Protein AF-A0A2S1R0Y4-F1 (afdb_monomer_lite)

Foldseek 3Di:
DDKDKDFLVVLLVVQVVDPLVVVCVVLVHDSVRSVVLCVVQVRDHDPDCLVVCVVVVHDHDPDPGPDGDDPDGIDIRD

Structure (mmCIF, N/CA/C/O backbone):
data_AF-A0A2S1R0Y4-F1
#
_entry.id   AF-A0A2S1R0Y4-F1
#
loop_
_atom_site.group_PDB
_atom_site.id
_atom_site.type_symbol
_atom_site.label_atom_id
_atom_site.label_alt_id
_atom_site.label_comp_id
_atom_site.label_asym_id
_atom_site.label_entity_id
_atom_site.label_seq_id
_atom_site.pdbx_PDB_ins_code
_atom_site.Cartn_x
_atom_site.Cartn_y
_atom_site.Cartn_z
_atom_site.occupancy
_atom_site.B_iso_or_equiv
_atom_site.auth_seq_id
_atom_site.auth_comp_id
_atom_site.auth_asym_id
_atom_site.auth_atom_id
_atom_site.pdbx_PDB_model_num
ATOM 1 N N . MET A 1 1 ? -14.749 -14.146 8.917 1.00 49.75 1 MET A N 1
ATOM 2 C CA . MET A 1 1 ? -14.422 -12.715 8.743 1.00 49.75 1 MET A CA 1
ATOM 3 C C . MET A 1 1 ? -13.225 -12.456 9.622 1.00 49.75 1 MET A C 1
ATOM 5 O O . MET A 1 1 ? -13.391 -12.238 10.816 1.00 49.75 1 MET A O 1
ATOM 9 N N . ASP A 1 2 ? -12.036 -12.595 9.051 1.00 61.44 2 ASP A N 1
ATOM 10 C CA . ASP A 1 2 ? -10.799 -12.466 9.811 1.00 61.44 2 ASP A CA 1
ATOM 11 C C . ASP A 1 2 ? -10.404 -10.994 9.807 1.00 61.44 2 ASP A C 1
ATOM 13 O O . ASP A 1 2 ? -9.882 -10.474 8.823 1.00 61.44 2 ASP A O 1
ATOM 17 N N . LYS A 1 3 ? -10.737 -10.308 10.901 1.00 73.12 3 LYS A N 1
ATOM 18 C CA . LYS A 1 3 ? -10.272 -8.948 11.157 1.00 73.12 3 LYS A CA 1
ATOM 19 C C . LYS A 1 3 ? -8.785 -9.009 11.456 1.00 73.12 3 LYS A C 1
ATOM 21 O O . LYS A 1 3 ? -8.382 -9.588 12.463 1.00 73.12 3 LYS A O 1
ATOM 26 N N . LEU A 1 4 ? -7.981 -8.407 10.589 1.00 82.81 4 LEU A N 1
ATOM 27 C CA . LEU A 1 4 ? -6.551 -8.264 10.817 1.00 82.81 4 LEU A CA 1
ATOM 28 C C . LEU A 1 4 ? -6.253 -6.818 11.203 1.00 82.81 4 LEU A C 1
ATOM 30 O O . LEU A 1 4 ? -6.322 -5.914 10.373 1.00 82.81 4 LEU A O 1
ATOM 34 N N . THR A 1 5 ? -5.920 -6.605 12.469 1.00 86.88 5 THR A N 1
ATOM 35 C CA . THR A 1 5 ? -5.352 -5.350 12.967 1.00 86.88 5 THR A CA 1
ATOM 36 C C . THR A 1 5 ? -3.842 -5.397 12.840 1.00 86.88 5 THR A C 1
ATOM 38 O O . THR A 1 5 ? -3.202 -6.294 13.381 1.00 86.88 5 THR A O 1
ATOM 41 N N . LEU A 1 6 ? -3.284 -4.426 12.132 1.00 88.12 6 LEU A N 1
ATOM 42 C CA . LEU A 1 6 ? -1.850 -4.304 11.904 1.00 88.12 6 LEU A CA 1
ATOM 43 C C . LEU A 1 6 ? -1.437 -2.838 11.932 1.00 88.12 6 LEU A C 1
ATOM 45 O O . LEU A 1 6 ? -2.261 -1.941 11.752 1.00 88.12 6 LEU A O 1
ATOM 49 N N . SER A 1 7 ? -0.165 -2.576 12.197 1.00 88.50 7 SER A N 1
ATOM 50 C CA . SER A 1 7 ? 0.342 -1.208 12.288 1.00 88.50 7 SER A CA 1
ATOM 51 C C . SER A 1 7 ? 0.458 -0.539 10.912 1.00 88.50 7 SER A C 1
ATOM 53 O O . SER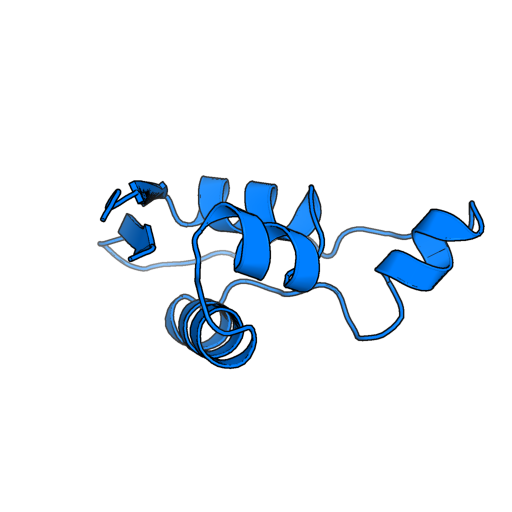 A 1 7 ? 0.505 -1.192 9.870 1.00 88.50 7 SER A O 1
ATOM 55 N N . ARG A 1 8 ? 0.566 0.792 10.877 1.00 86.25 8 ARG A N 1
ATOM 56 C CA . ARG A 1 8 ? 0.758 1.560 9.640 1.00 86.25 8 ARG A CA 1
ATOM 57 C C . ARG A 1 8 ? 1.994 1.100 8.872 1.00 86.25 8 ARG A C 1
ATOM 59 O O . ARG A 1 8 ? 1.960 1.053 7.642 1.00 86.25 8 ARG A O 1
ATOM 66 N N . ASN A 1 9 ? 3.072 0.790 9.591 1.00 84.81 9 ASN A N 1
ATOM 67 C CA . ASN A 1 9 ? 4.290 0.263 8.989 1.00 84.81 9 ASN A CA 1
ATOM 68 C C . ASN A 1 9 ? 4.043 -1.110 8.369 1.00 84.81 9 ASN A C 1
ATOM 70 O O . ASN A 1 9 ? 4.368 -1.295 7.202 1.00 84.81 9 ASN A O 1
ATOM 74 N N . GLU A 1 10 ? 3.401 -2.025 9.092 1.00 87.38 10 GLU A N 1
ATOM 75 C CA . GLU A 1 10 ? 3.063 -3.343 8.546 1.00 87.38 10 GLU A CA 1
ATOM 76 C C . GLU A 1 10 ? 2.126 -3.237 7.343 1.00 87.38 10 GLU A C 1
ATOM 78 O O . GLU A 1 10 ? 2.296 -3.954 6.364 1.00 87.38 10 GLU A O 1
ATOM 83 N N . PHE A 1 11 ? 1.168 -2.308 7.360 1.00 87.19 11 PHE A N 1
ATOM 84 C CA . PHE A 1 11 ? 0.268 -2.096 6.227 1.00 87.19 11 PHE A CA 1
ATOM 85 C C . PHE A 1 11 ? 1.020 -1.612 4.996 1.00 87.19 11 PHE A C 1
ATOM 87 O O . PHE A 1 11 ? 0.736 -2.035 3.876 1.00 87.19 11 PHE A O 1
ATOM 94 N N . TYR A 1 12 ? 1.987 -0.722 5.200 1.00 87.00 12 TYR A N 1
ATOM 95 C CA . TYR A 1 12 ? 2.877 -0.290 4.141 1.00 87.00 12 TYR A CA 1
ATOM 96 C C . TYR A 1 12 ? 3.715 -1.448 3.621 1.00 87.00 12 TYR A C 1
ATOM 98 O O . TYR A 1 12 ? 3.712 -1.686 2.420 1.00 87.00 12 TYR A O 1
ATOM 106 N N . GLU A 1 13 ? 4.380 -2.205 4.490 1.00 85.81 13 GLU A N 1
ATOM 107 C CA . GLU A 1 13 ? 5.169 -3.358 4.059 1.00 85.81 13 GLU A CA 1
ATOM 108 C C . GLU A 1 13 ? 4.308 -4.362 3.295 1.00 85.81 13 GLU A C 1
ATOM 110 O O . GLU A 1 13 ? 4.712 -4.830 2.237 1.00 85.81 13 GLU A O 1
ATOM 115 N N . LEU A 1 14 ? 3.078 -4.604 3.745 1.00 86.88 14 LEU A N 1
ATOM 116 C CA . LEU A 1 14 ? 2.109 -5.457 3.069 1.00 86.88 14 LEU A CA 1
ATOM 117 C C . LEU A 1 14 ? 1.767 -4.940 1.660 1.00 86.88 14 LEU A C 1
ATOM 119 O O . LEU A 1 14 ? 1.808 -5.702 0.695 1.00 86.88 14 LEU A O 1
ATOM 123 N N . ILE A 1 15 ? 1.481 -3.642 1.524 1.00 87.00 15 ILE A N 1
ATOM 124 C CA . ILE A 1 15 ? 1.172 -2.977 0.246 1.00 87.00 15 ILE A CA 1
ATOM 125 C C . ILE A 1 15 ? 2.363 -2.931 -0.706 1.00 87.00 15 ILE A C 1
ATOM 127 O O . ILE A 1 15 ? 2.174 -2.907 -1.922 1.00 87.00 15 ILE A O 1
ATOM 131 N N . TRP A 1 16 ? 3.578 -2.855 -0.174 1.00 86.12 16 TRP A N 1
ATOM 132 C CA . TRP A 1 16 ? 4.809 -2.818 -0.959 1.00 86.12 16 TRP A CA 1
ATOM 133 C C . TRP A 1 16 ? 5.371 -4.211 -1.248 1.00 86.12 16 TRP A C 1
ATOM 135 O O . TRP A 1 16 ? 6.142 -4.362 -2.192 1.00 86.12 16 TRP A O 1
ATOM 145 N N . SER A 1 17 ? 4.949 -5.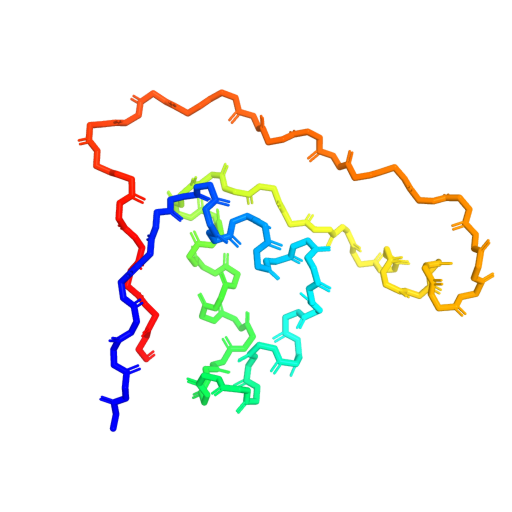222 -0.490 1.00 85.00 17 SER A N 1
ATOM 146 C CA . SER A 1 17 ? 5.281 -6.632 -0.695 1.00 85.00 17 SER A CA 1
ATOM 147 C C . SER A 1 17 ? 4.350 -7.296 -1.711 1.00 85.00 17 SER A C 1
ATOM 149 O O . SER A 1 17 ? 4.806 -8.067 -2.558 1.00 85.00 17 SER A O 1
ATOM 151 N N . GLU A 1 18 ? 3.057 -6.945 -1.715 1.00 86.25 18 GLU A N 1
ATOM 152 C CA . GLU A 1 18 ? 2.072 -7.527 -2.632 1.00 86.25 18 GLU A CA 1
ATOM 153 C C . GLU A 1 18 ? 1.140 -6.487 -3.284 1.00 86.25 18 GLU A C 1
ATOM 155 O O . GLU A 1 18 ? 0.749 -5.499 -2.661 1.00 86.25 18 GLU A O 1
ATOM 160 N N . PRO A 1 19 ? 0.703 -6.709 -4.542 1.00 86.25 19 PRO A N 1
ATOM 161 C CA . PRO A 1 19 ? -0.249 -5.820 -5.195 1.00 86.25 19 PRO A CA 1
ATOM 162 C C . PRO A 1 19 ? -1.618 -5.853 -4.509 1.00 86.25 19 PRO A C 1
ATOM 164 O O . PRO A 1 19 ? -2.089 -6.907 -4.077 1.00 86.25 19 PRO A O 1
ATOM 167 N N . LEU A 1 20 ? -2.313 -4.708 -4.519 1.00 85.62 20 LEU A N 1
ATOM 168 C CA . LEU A 1 20 ? -3.662 -4.555 -3.955 1.00 85.62 20 LEU A CA 1
ATOM 169 C C . LEU A 1 20 ? -4.652 -5.601 -4.474 1.00 85.62 20 LEU A C 1
ATOM 171 O O . LEU A 1 20 ? -5.493 -6.058 -3.715 1.00 85.62 20 LEU A O 1
ATOM 175 N N . SER A 1 21 ? -4.514 -6.039 -5.724 1.00 84.69 21 SER A N 1
ATOM 176 C CA . SER A 1 21 ? -5.353 -7.088 -6.308 1.00 84.69 21 SER A CA 1
ATOM 177 C C . SER A 1 21 ? -5.152 -8.460 -5.655 1.00 84.69 21 SER A C 1
ATOM 179 O O . SER A 1 21 ? -6.087 -9.255 -5.586 1.00 84.69 21 SER A O 1
ATOM 181 N N . LYS A 1 22 ? -3.947 -8.753 -5.153 1.00 87.75 22 LYS A N 1
ATOM 182 C CA . LYS A 1 22 ? -3.651 -9.978 -4.400 1.00 87.75 22 LYS A CA 1
ATOM 183 C C . LYS A 1 22 ? -4.138 -9.855 -2.960 1.00 87.75 22 LYS A C 1
ATOM 185 O O . LYS A 1 22 ? -4.805 -10.765 -2.477 1.00 87.75 22 LYS A O 1
ATOM 190 N N . LEU A 1 23 ? -3.902 -8.706 -2.326 1.00 87.44 23 LEU A N 1
ATOM 191 C CA . LEU A 1 23 ? -4.421 -8.396 -0.989 1.00 87.44 23 LEU A CA 1
ATOM 192 C C . LEU A 1 23 ? -5.955 -8.412 -0.964 1.00 87.44 23 LEU A C 1
ATOM 194 O O . LEU A 1 23 ? -6.553 -9.002 -0.078 1.00 87.44 23 LEU A O 1
ATOM 198 N N . SER A 1 24 ? -6.597 -7.857 -1.987 1.00 86.38 24 SER A N 1
ATOM 199 C CA . SER A 1 24 ? -8.045 -7.892 -2.197 1.00 86.38 24 SER A CA 1
ATOM 200 C C . SER A 1 24 ? -8.587 -9.323 -2.162 1.00 86.38 24 SER A C 1
ATOM 202 O O . SER A 1 24 ? -9.552 -9.592 -1.456 1.00 86.38 24 SER A O 1
ATOM 204 N N . LYS A 1 25 ? -7.926 -10.269 -2.841 1.00 87.12 25 LYS A N 1
ATOM 205 C CA . LYS A 1 25 ? -8.301 -11.691 -2.798 1.00 87.12 25 LYS A CA 1
ATOM 206 C C . LYS A 1 25 ? -8.008 -12.335 -1.444 1.00 87.12 25 LYS A C 1
ATOM 208 O O . LYS A 1 25 ? -8.831 -13.092 -0.948 1.00 87.12 25 LYS A O 1
ATOM 213 N N . LYS A 1 26 ? -6.845 -12.037 -0.857 1.00 86.19 26 LYS A N 1
ATOM 214 C CA . LYS A 1 26 ? -6.387 -12.612 0.417 1.00 86.19 26 LYS A CA 1
ATOM 215 C C . LYS A 1 26 ? -7.270 -12.201 1.596 1.00 86.19 26 LYS A C 1
ATOM 217 O O . LYS A 1 26 ? -7.550 -13.024 2.454 1.00 86.19 26 LYS A O 1
ATOM 222 N N . TYR A 1 27 ? -7.712 -10.947 1.609 1.00 84.25 27 TYR A N 1
ATOM 223 C CA . TYR A 1 27 ? -8.509 -10.352 2.682 1.00 84.25 27 TYR A CA 1
ATOM 224 C C . TYR A 1 27 ? -9.988 -10.186 2.312 1.00 84.25 27 TYR A C 1
ATOM 226 O O . TYR A 1 27 ? -10.707 -9.493 3.017 1.00 84.25 27 TYR A O 1
ATOM 234 N N . ALA A 1 28 ? -10.438 -10.766 1.190 1.00 82.88 28 ALA A N 1
ATOM 235 C CA . ALA A 1 28 ? -11.794 -10.591 0.653 1.00 82.88 28 ALA A CA 1
ATOM 236 C C . ALA A 1 28 ? -12.253 -9.113 0.580 1.00 82.88 28 ALA A C 1
ATOM 238 O O . ALA A 1 28 ? -13.434 -8.791 0.704 1.00 82.88 28 ALA A O 1
ATOM 239 N N . LEU A 1 29 ? -11.303 -8.204 0.354 1.00 83.81 29 LEU A N 1
ATOM 240 C CA . LEU A 1 29 ? -11.495 -6.761 0.364 1.00 83.81 29 LEU A CA 1
ATOM 241 C C . LEU A 1 29 ? -11.667 -6.204 -1.039 1.00 83.81 29 LEU A C 1
ATOM 243 O O . LEU A 1 29 ? -11.056 -6.671 -1.993 1.00 83.81 29 LEU A O 1
ATOM 247 N N . SER A 1 30 ? -12.403 -5.105 -1.171 1.00 84.44 30 SER A N 1
ATOM 248 C CA . SER A 1 30 ? -12.414 -4.346 -2.423 1.00 84.44 30 SER A CA 1
ATOM 249 C C . SER A 1 30 ? -11.123 -3.536 -2.591 1.00 84.44 30 SER A C 1
ATOM 251 O O . SER A 1 30 ? -10.691 -2.848 -1.666 1.00 84.44 30 SER A O 1
ATOM 253 N N . ASP A 1 31 ? -10.564 -3.513 -3.804 1.00 82.62 31 ASP A N 1
ATOM 254 C CA . ASP A 1 31 ? -9.383 -2.703 -4.167 1.00 82.62 31 ASP A CA 1
ATOM 255 C C . ASP A 1 31 ? -9.580 -1.213 -3.801 1.00 82.62 31 ASP A C 1
ATOM 257 O O . ASP A 1 31 ? -8.680 -0.516 -3.328 1.00 82.62 31 ASP A O 1
ATOM 261 N N . ASN A 1 32 ? -10.821 -0.733 -3.934 1.00 85.44 32 ASN A N 1
ATOM 262 C CA . ASN A 1 32 ? -11.204 0.622 -3.552 1.00 85.44 32 ASN A CA 1
ATOM 263 C C . ASN A 1 32 ? -11.217 0.843 -2.027 1.00 85.44 32 ASN A C 1
ATOM 265 O O . ASN A 1 32 ? -10.909 1.942 -1.569 1.00 85.44 32 ASN A O 1
ATOM 269 N N . GLY A 1 33 ? -11.548 -0.190 -1.245 1.00 87.44 33 GLY A N 1
ATOM 270 C CA . GLY A 1 33 ? -11.482 -0.174 0.219 1.00 87.44 33 GLY A CA 1
ATOM 271 C C . GLY A 1 33 ? -10.041 -0.053 0.702 1.00 87.44 33 GLY A C 1
ATOM 272 O O . GLY A 1 33 ? -9.726 0.856 1.469 1.00 87.44 33 GLY A O 1
ATOM 273 N N . LEU A 1 34 ? -9.140 -0.864 0.138 1.00 87.25 34 LEU A N 1
ATOM 274 C CA . LEU A 1 34 ? -7.707 -0.758 0.412 1.00 87.25 34 LEU A CA 1
ATOM 275 C C . LEU A 1 34 ? -7.169 0.639 0.063 1.00 87.25 34 LEU A C 1
ATOM 277 O O . LEU A 1 34 ? -6.529 1.268 0.903 1.00 87.25 34 LEU A O 1
ATOM 281 N N . ARG A 1 35 ? -7.496 1.198 -1.114 1.00 86.69 35 ARG A N 1
ATOM 282 C CA . ARG A 1 35 ? -7.084 2.577 -1.465 1.00 86.69 35 ARG A CA 1
ATOM 283 C C . ARG A 1 35 ? -7.617 3.634 -0.507 1.00 86.69 35 ARG A C 1
ATOM 285 O O . ARG A 1 35 ? -6.891 4.579 -0.199 1.00 86.69 35 ARG A O 1
ATOM 292 N N . LYS A 1 36 ? -8.867 3.508 -0.048 1.00 87.19 36 LYS A N 1
ATOM 293 C CA . LYS A 1 36 ? -9.434 4.422 0.955 1.00 87.19 36 LYS A CA 1
ATOM 294 C C . LYS A 1 36 ? -8.618 4.380 2.245 1.00 87.19 36 LYS A C 1
ATOM 296 O O . LYS A 1 36 ? -8.283 5.442 2.762 1.00 87.19 36 LYS A O 1
ATOM 301 N N . MET A 1 37 ? -8.239 3.189 2.706 1.00 87.38 37 MET A N 1
ATOM 302 C CA . MET A 1 37 ? -7.385 3.028 3.887 1.00 87.38 37 MET A CA 1
ATOM 303 C C . MET A 1 37 ? -6.012 3.668 3.672 1.00 87.38 37 MET A C 1
ATOM 305 O O . MET A 1 37 ? -5.584 4.478 4.486 1.00 87.38 37 MET A O 1
ATOM 309 N N . CYS A 1 38 ? -5.369 3.428 2.529 1.00 85.31 38 CYS A N 1
ATOM 310 C CA . CYS A 1 38 ? -4.074 4.041 2.215 1.00 85.31 38 CYS A CA 1
ATOM 311 C C . CYS A 1 38 ? -4.123 5.569 2.292 1.00 85.31 38 CYS A C 1
ATOM 313 O O . CYS A 1 38 ? -3.267 6.195 2.910 1.00 85.31 38 CYS A O 1
ATOM 315 N N . ARG A 1 39 ? -5.166 6.171 1.705 1.00 84.94 39 ARG A N 1
ATOM 316 C CA . ARG A 1 39 ? -5.385 7.622 1.754 1.00 84.94 39 ARG A CA 1
ATOM 317 C C . ARG A 1 39 ? -5.654 8.112 3.177 1.00 84.94 39 ARG A C 1
ATOM 319 O O . ARG A 1 39 ? -5.107 9.134 3.568 1.00 84.94 39 ARG A O 1
ATOM 326 N N . LYS A 1 40 ? -6.459 7.378 3.951 1.00 84.62 40 LYS A N 1
ATOM 327 C CA . LYS A 1 40 ? -6.811 7.716 5.339 1.00 84.62 40 LYS A CA 1
ATOM 328 C C . LYS A 1 40 ? -5.589 7.728 6.263 1.00 84.62 40 LYS A C 1
ATOM 330 O O . LYS A 1 40 ? -5.440 8.650 7.054 1.00 84.62 40 LYS A O 1
ATOM 335 N N . TYR A 1 41 ? -4.711 6.734 6.134 1.00 82.56 41 TYR A N 1
ATOM 336 C CA . TYR A 1 41 ? -3.510 6.571 6.964 1.00 82.56 41 TYR A CA 1
ATOM 337 C C . TYR A 1 41 ? -2.245 7.177 6.335 1.00 82.56 41 TYR A C 1
ATOM 339 O O . TYR A 1 41 ? -1.130 6.931 6.798 1.00 82.56 41 TYR A O 1
ATOM 347 N N . ASN A 1 42 ? -2.406 7.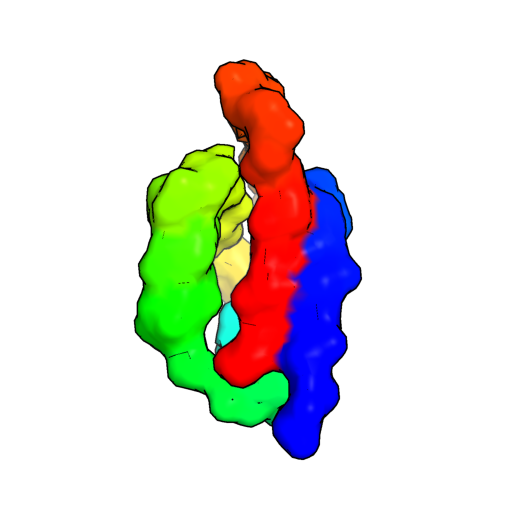964 5.267 1.00 82.62 42 ASN A N 1
ATOM 348 C CA . ASN A 1 42 ? -1.315 8.592 4.525 1.00 82.62 42 ASN A CA 1
ATOM 349 C C . ASN A 1 42 ? -0.172 7.606 4.196 1.00 82.62 42 ASN A C 1
ATOM 351 O O . ASN A 1 42 ? 1.010 7.880 4.426 1.00 82.62 42 ASN A O 1
ATOM 355 N N . VAL A 1 43 ? -0.545 6.408 3.743 1.00 84.69 43 VAL A N 1
ATOM 356 C CA . VAL A 1 43 ? 0.372 5.354 3.305 1.00 84.69 43 VAL A CA 1
ATOM 357 C C . VAL A 1 43 ? 0.573 5.503 1.805 1.00 84.69 43 VAL A C 1
ATOM 359 O O . VAL A 1 43 ? -0.391 5.488 1.033 1.00 84.69 43 VAL A O 1
ATOM 362 N N . SER A 1 44 ? 1.830 5.666 1.392 1.00 82.06 44 SER A N 1
ATOM 363 C CA . SER A 1 44 ? 2.193 5.715 -0.020 1.00 82.06 44 SER A CA 1
ATOM 364 C C . SER A 1 44 ? 1.892 4.364 -0.660 1.00 82.06 44 SER A C 1
ATOM 366 O O . SER A 1 44 ? 2.354 3.322 -0.197 1.00 82.06 44 SER A O 1
ATOM 368 N N . ILE A 1 45 ? 1.102 4.385 -1.730 1.00 83.62 45 ILE A N 1
ATOM 369 C CA . ILE A 1 45 ? 0.839 3.205 -2.551 1.00 83.62 45 ILE A CA 1
ATOM 370 C C . ILE A 1 45 ? 1.731 3.230 -3.789 1.00 83.62 45 ILE A C 1
ATOM 372 O O . ILE A 1 45 ? 1.933 4.301 -4.373 1.00 83.62 45 ILE A O 1
ATOM 376 N N . PRO A 1 46 ? 2.229 2.068 -4.236 1.00 80.75 46 PRO A N 1
ATOM 377 C CA . PRO A 1 46 ? 2.962 1.983 -5.485 1.00 80.75 46 PRO A CA 1
ATOM 378 C C . PRO A 1 46 ? 2.097 2.509 -6.640 1.00 80.75 46 PRO A C 1
ATOM 380 O O . PRO A 1 46 ? 0.933 2.133 -6.792 1.00 80.75 46 PRO A O 1
ATOM 383 N N . LYS A 1 47 ? 2.667 3.396 -7.468 1.00 78.12 47 LYS A N 1
ATOM 384 C CA . LYS A 1 47 ? 1.969 3.965 -8.633 1.00 78.12 47 LYS A CA 1
ATOM 385 C C . LYS A 1 47 ? 1.493 2.863 -9.582 1.00 78.12 47 LYS A C 1
ATOM 387 O O . LYS A 1 47 ? 2.142 1.822 -9.723 1.00 78.12 47 LYS A O 1
ATOM 392 N N . ASN A 1 48 ? 0.409 3.139 -10.309 1.00 69.94 48 ASN A N 1
ATOM 393 C CA . ASN A 1 48 ? -0.072 2.267 -11.380 1.00 69.94 48 ASN A CA 1
ATOM 394 C C . ASN A 1 48 ? 1.080 1.992 -12.367 1.00 69.94 48 ASN A C 1
ATOM 396 O O . ASN A 1 48 ? 1.647 2.915 -12.948 1.00 69.94 48 ASN A O 1
ATOM 400 N N . GLY A 1 49 ? 1.475 0.721 -12.489 1.00 76.88 49 GLY A N 1
ATOM 401 C CA . GLY A 1 49 ? 2.619 0.284 -13.298 1.00 76.88 49 GLY A CA 1
ATOM 402 C C . GLY A 1 49 ? 3.900 -0.059 -12.523 1.00 76.88 49 GLY A C 1
ATOM 403 O O . GLY A 1 49 ? 4.805 -0.633 -13.123 1.00 76.88 49 GLY A O 1
ATOM 404 N N . TYR A 1 50 ? 3.987 0.202 -11.212 1.00 85.44 50 TYR A N 1
ATOM 405 C CA . TYR A 1 50 ? 5.098 -0.269 -10.365 1.00 85.44 50 TYR A CA 1
ATOM 406 C C . TYR A 1 50 ? 5.240 -1.795 -10.429 1.00 85.44 50 TYR A C 1
ATOM 408 O O . TYR A 1 50 ? 6.296 -2.307 -10.788 1.00 85.44 50 TYR A O 1
ATOM 416 N N . TRP A 1 51 ? 4.141 -2.515 -10.200 1.00 83.38 51 TRP A N 1
ATOM 417 C CA . TRP A 1 51 ? 4.104 -3.980 -10.259 1.00 83.38 51 TRP A CA 1
ATOM 418 C C . TRP A 1 51 ? 4.406 -4.530 -11.647 1.00 83.38 51 TRP A C 1
ATOM 420 O O . TRP A 1 51 ? 5.026 -5.578 -11.781 1.00 83.38 51 TRP A O 1
ATOM 430 N N . MET A 1 52 ? 4.016 -3.797 -12.691 1.00 84.44 52 MET A N 1
ATOM 431 C CA . MET A 1 52 ? 4.372 -4.151 -14.059 1.00 84.44 52 MET A CA 1
ATOM 432 C C . MET A 1 52 ? 5.889 -4.042 -14.250 1.00 84.44 52 MET A C 1
ATOM 434 O O . MET A 1 52 ? 6.513 -4.997 -14.692 1.00 84.44 52 MET A O 1
ATOM 438 N N . LYS A 1 53 ? 6.507 -2.929 -13.837 1.00 85.44 53 LYS A N 1
ATOM 439 C CA . LYS A 1 53 ? 7.969 -2.757 -13.877 1.00 85.44 53 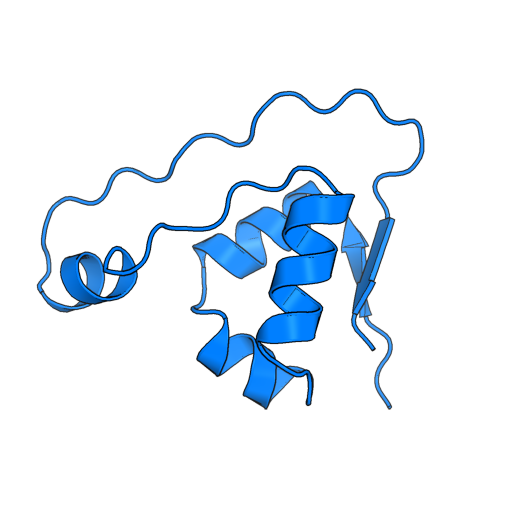LYS A CA 1
ATOM 440 C C . LYS A 1 53 ? 8.696 -3.841 -13.072 1.00 85.44 53 LYS A C 1
ATOM 442 O O . LYS A 1 53 ? 9.655 -4.398 -13.590 1.00 85.44 53 LYS A O 1
ATOM 447 N N . MET A 1 54 ? 8.203 -4.182 -11.879 1.00 84.12 54 MET A N 1
ATOM 448 C CA . MET A 1 54 ? 8.747 -5.269 -11.057 1.00 84.12 54 MET A CA 1
ATOM 449 C C . MET A 1 54 ? 8.651 -6.627 -11.769 1.00 84.12 54 MET A C 1
ATOM 451 O O . MET A 1 54 ? 9.639 -7.348 -11.837 1.00 84.12 54 MET A O 1
ATOM 455 N N . LYS A 1 55 ? 7.500 -6.943 -12.382 1.00 83.81 55 LYS A N 1
ATOM 456 C CA . LYS A 1 55 ? 7.299 -8.172 -13.171 1.00 83.81 55 LYS A CA 1
ATOM 457 C C . LYS A 1 55 ? 8.236 -8.262 -14.381 1.00 83.81 55 LYS A C 1
ATOM 459 O O . LYS A 1 55 ? 8.641 -9.352 -14.759 1.00 83.81 55 LYS A O 1
ATOM 464 N N . PHE A 1 56 ? 8.584 -7.125 -14.981 1.00 89.06 56 PHE A N 1
ATOM 465 C CA . PHE A 1 56 ? 9.542 -7.034 -16.087 1.00 89.06 56 PHE A CA 1
ATOM 466 C C . PHE A 1 56 ? 10.997 -6.848 -15.619 1.00 89.06 56 PHE A C 1
ATOM 468 O O . PHE A 1 56 ? 11.823 -6.380 -16.401 1.00 89.06 56 PHE A O 1
ATOM 475 N N . ASN A 1 57 ? 11.318 -7.166 -14.357 1.00 83.50 57 ASN A N 1
ATOM 476 C CA . ASN A 1 57 ? 12.663 -7.051 -13.778 1.00 83.50 57 ASN A CA 1
ATOM 477 C C . ASN A 1 57 ? 13.298 -5.651 -13.907 1.00 83.50 57 ASN A C 1
ATOM 479 O O . ASN A 1 57 ? 14.518 -5.494 -13.861 1.00 83.50 57 ASN A O 1
ATOM 483 N N . LYS A 1 58 ? 12.481 -4.605 -14.080 1.00 82.88 58 LYS A N 1
ATOM 484 C CA . LYS A 1 58 ? 12.972 -3.230 -14.179 1.00 82.88 58 LYS A CA 1
ATOM 485 C C . LYS A 1 58 ? 13.307 -2.695 -12.787 1.00 82.88 58 LYS A C 1
ATOM 487 O O . LYS A 1 58 ? 12.606 -3.021 -11.828 1.00 82.88 58 LYS A O 1
ATOM 492 N N . PRO A 1 59 ? 14.311 -1.808 -12.670 1.00 76.56 59 PRO A N 1
ATOM 493 C CA . PRO A 1 59 ? 14.630 -1.172 -11.403 1.00 76.56 59 PRO A CA 1
ATOM 494 C C . PRO A 1 59 ? 13.433 -0.345 -10.934 1.00 76.56 59 PRO A C 1
ATOM 496 O O . PRO A 1 59 ? 13.035 0.642 -11.560 1.00 76.56 59 PRO A O 1
ATOM 499 N N . VAL A 1 60 ? 12.849 -0.765 -9.819 1.00 79.62 60 VAL A N 1
ATOM 500 C CA . VAL A 1 60 ? 11.780 -0.051 -9.136 1.00 79.62 60 VAL A CA 1
ATOM 501 C C . VAL A 1 60 ? 12.299 0.408 -7.784 1.00 79.62 60 VAL A C 1
ATOM 503 O O . VAL A 1 60 ? 12.860 -0.374 -7.025 1.00 79.62 60 VAL A O 1
ATOM 506 N N . LYS A 1 61 ? 12.152 1.698 -7.485 1.00 75.25 61 LYS A N 1
ATOM 507 C CA . LYS A 1 61 ? 12.513 2.238 -6.174 1.00 75.25 61 LYS A CA 1
ATOM 508 C C . LYS A 1 61 ? 11.247 2.306 -5.335 1.00 75.25 61 LYS A C 1
ATOM 510 O O . LYS A 1 61 ? 10.337 3.038 -5.735 1.00 75.25 61 LYS A O 1
ATOM 515 N N . PRO A 1 62 ? 11.149 1.543 -4.234 1.00 70.00 62 PRO A N 1
ATOM 516 C CA . PRO A 1 62 ? 10.062 1.745 -3.308 1.00 70.00 62 PRO A CA 1
ATOM 517 C C . PRO A 1 62 ? 10.128 3.150 -2.715 1.00 70.00 62 PRO A C 1
ATOM 519 O O . PRO A 1 62 ? 11.200 3.651 -2.367 1.00 70.00 62 PRO A O 1
ATOM 522 N N . GLU A 1 63 ? 8.985 3.823 -2.695 1.00 71.50 63 GLU A N 1
ATOM 523 C CA . GLU A 1 63 ? 8.871 5.195 -2.226 1.00 71.50 63 GLU A CA 1
ATOM 524 C C . GLU A 1 63 ? 8.803 5.155 -0.708 1.00 71.50 63 GLU A C 1
ATOM 526 O O . GLU A 1 63 ? 7.830 4.649 -0.152 1.00 71.50 63 GLU A O 1
ATOM 531 N N . LYS A 1 64 ? 9.863 5.653 -0.059 1.00 69.00 64 LYS A N 1
ATOM 532 C CA . LYS A 1 64 ? 10.001 5.618 1.397 1.00 69.00 64 LYS A CA 1
ATOM 533 C C . LYS A 1 64 ? 8.728 6.130 2.059 1.00 69.00 64 LYS A C 1
ATOM 535 O O . LYS A 1 64 ? 8.200 7.178 1.686 1.00 69.00 64 LYS A O 1
ATOM 540 N N . L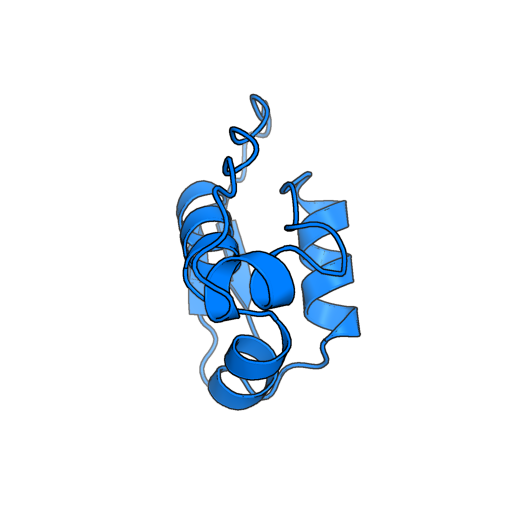EU A 1 65 ? 8.276 5.384 3.059 1.00 70.88 65 LEU A N 1
ATOM 541 C CA . LEU A 1 65 ? 7.107 5.732 3.839 1.00 70.88 65 LEU A CA 1
ATOM 542 C C . LEU A 1 65 ? 7.283 7.146 4.428 1.00 70.88 65 LEU A C 1
ATOM 544 O O . LEU A 1 65 ? 8.268 7.385 5.134 1.00 70.88 65 LEU A O 1
ATOM 548 N N . PRO A 1 66 ? 6.373 8.098 4.150 1.00 68.94 66 PRO A N 1
ATOM 549 C CA . PRO A 1 66 ? 6.492 9.438 4.701 1.00 68.94 66 PRO A CA 1
ATOM 550 C C . PRO A 1 66 ? 6.342 9.389 6.230 1.00 68.94 66 PRO A C 1
ATOM 552 O O . PRO A 1 66 ? 5.571 8.556 6.737 1.00 68.94 66 PRO A O 1
ATOM 555 N N . PRO A 1 67 ? 7.045 10.269 6.970 1.00 62.59 67 PRO A N 1
ATOM 556 C CA . PRO A 1 67 ? 6.934 10.337 8.421 1.00 62.59 67 PRO A CA 1
ATOM 557 C C . PRO A 1 67 ? 5.485 10.645 8.805 1.00 62.59 67 PRO A C 1
ATOM 559 O O . PRO A 1 67 ? 4.891 11.616 8.334 1.00 62.59 67 PRO A O 1
ATOM 562 N N . PHE A 1 68 ? 4.906 9.798 9.651 1.00 67.06 68 PHE A N 1
ATOM 563 C CA . PHE A 1 68 ? 3.524 9.912 10.105 1.00 67.06 68 PHE A CA 1
ATOM 564 C C . PHE A 1 68 ? 3.508 10.221 11.587 1.00 67.06 68 PHE A C 1
ATOM 566 O O . PHE A 1 68 ? 4.186 9.570 12.372 1.00 67.06 68 PHE A O 1
ATOM 573 N N . LYS A 1 69 ? 2.778 11.277 11.939 1.00 59.28 69 LYS A N 1
ATOM 574 C CA . LYS A 1 69 ? 2.711 11.844 13.288 1.00 59.28 69 LYS A CA 1
ATOM 575 C C . LYS A 1 69 ? 1.310 11.662 13.881 1.00 59.28 69 LYS A C 1
ATOM 577 O O . LYS A 1 69 ? 0.729 12.634 14.358 1.00 59.28 69 LYS A O 1
ATOM 582 N N . MET A 1 70 ? 0.714 10.472 13.799 1.00 60.50 70 MET A N 1
ATOM 583 C CA . MET A 1 70 ? -0.530 10.205 14.535 1.00 60.50 70 MET A CA 1
ATOM 584 C C . MET A 1 70 ? -0.266 9.364 15.780 1.00 60.50 70 MET A C 1
ATOM 586 O O . MET A 1 70 ? 0.706 8.630 15.862 1.00 60.50 70 MET A O 1
ATOM 590 N N . LYS A 1 71 ? -1.159 9.504 16.768 1.00 61.84 71 LYS A N 1
ATOM 591 C CA . LYS A 1 71 ? -1.149 8.741 18.026 1.00 61.84 71 LYS A CA 1
ATOM 592 C C . LYS A 1 71 ? -1.708 7.318 17.878 1.00 61.84 71 LYS A C 1
ATOM 594 O O . LYS A 1 71 ? -1.715 6.581 18.856 1.00 61.84 71 LYS A O 1
ATOM 599 N N . LYS A 1 72 ? -2.254 6.959 16.710 1.00 64.31 72 LYS A N 1
ATOM 600 C CA . LYS A 1 72 ? -2.925 5.676 16.484 1.00 64.31 72 LYS A CA 1
ATOM 601 C C . LYS A 1 72 ? -2.605 5.162 15.085 1.00 64.31 72 LYS A C 1
ATOM 603 O O . LYS A 1 72 ? -3.157 5.649 14.100 1.00 64.31 72 LYS A O 1
ATOM 608 N N . ASP A 1 73 ? -1.706 4.187 15.039 1.00 77.00 73 ASP A N 1
ATOM 609 C CA . ASP A 1 73 ? -1.174 3.607 13.804 1.00 77.00 73 ASP A CA 1
ATOM 610 C C . ASP A 1 73 ? -1.826 2.261 13.465 1.00 77.00 73 ASP A C 1
ATOM 612 O O . ASP A 1 73 ? -1.388 1.586 12.546 1.00 77.00 73 ASP A O 1
ATOM 616 N N . GLU A 1 74 ? -2.869 1.857 14.187 1.00 83.12 74 GLU A N 1
ATOM 617 C CA . GLU A 1 74 ? -3.576 0.598 13.953 1.00 83.12 74 GLU A CA 1
ATOM 618 C C . GLU A 1 74 ? -4.557 0.723 12.778 1.00 83.12 74 GLU A C 1
ATOM 620 O O . GLU A 1 74 ? -5.436 1.597 12.732 1.00 83.12 74 GLU A O 1
ATOM 625 N N . ILE A 1 75 ? -4.397 -0.182 11.820 1.00 86.31 7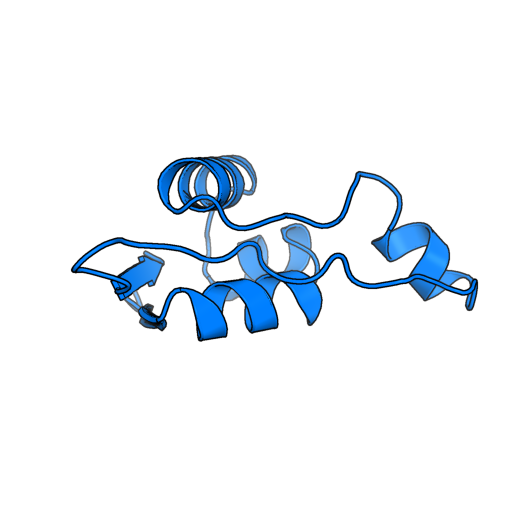5 ILE A N 1
ATOM 626 C CA . ILE A 1 75 ? -5.201 -0.323 10.615 1.00 86.31 75 ILE A CA 1
ATOM 627 C C . ILE A 1 75 ? -5.899 -1.673 10.699 1.00 86.31 75 ILE A C 1
ATOM 629 O O . ILE A 1 75 ? -5.255 -2.718 10.739 1.00 86.31 75 ILE A O 1
ATOM 633 N N . GLU A 1 76 ? -7.227 -1.644 10.727 1.00 83.88 76 GLU A N 1
ATOM 634 C CA . GLU A 1 76 ? -8.058 -2.845 10.723 1.00 83.88 76 GLU A CA 1
ATOM 635 C C . GLU A 1 76 ? -8.484 -3.167 9.289 1.00 83.88 76 GLU A C 1
ATOM 637 O O . GLU A 1 76 ? -9.108 -2.353 8.605 1.00 83.88 76 GLU A O 1
ATOM 642 N N . ILE A 1 77 ? -8.113 -4.354 8.830 1.00 81.19 77 ILE A N 1
ATOM 643 C CA . ILE A 1 77 ? -8.441 -4.914 7.524 1.00 81.19 77 ILE A CA 1
ATOM 644 C C . ILE A 1 77 ? -9.579 -5.919 7.759 1.00 81.19 77 ILE A C 1
ATOM 646 O O . ILE A 1 77 ? -9.374 -6.900 8.473 1.00 81.19 77 ILE A O 1
ATOM 650 N N . SER A 1 78 ? -10.775 -5.649 7.220 1.00 71.81 78 SER A N 1
ATOM 651 C CA . SER A 1 78 ? -12.006 -6.437 7.419 1.00 71.81 78 SER A CA 1
ATOM 652 C C . SER A 1 78 ? -12.813 -6.581 6.143 1.00 71.81 78 SER A C 1
ATOM 654 O O . SER A 1 78 ? -12.754 -5.649 5.315 1.00 71.81 78 SER A O 1
#

Radius of gyration: 12.7 Å; chains: 1; bounding box: 29×25×34 Å

pLDDT: mean 80.64, std 8.48, range [49.75, 89.06]

Sequence (78 aa):
MDKLTLSRNEFYELIWSEPLSKLSKKYALSDNGLRKMCRKYNVSIPKNGYWMKMKFNKPVKPEKLPPFKMKKDEIEIS

Organism: NCBI:txid2175091

Secondary structure (DSSP, 8-state):
---EEEEHHHHHHHHHHS-HHHHHHHTT--HHHHHHHHHHTTPPPPPTTHHHHHHTT------PPPP---S--EEEE-